Protein AF-A0A2D6KFT3-F1 (afdb_monomer)

Foldseek 3Di:
DQQDWDDQPQWIDRQQEIEHEQLAQCPCVVCVVNDPDPPVSLVVVL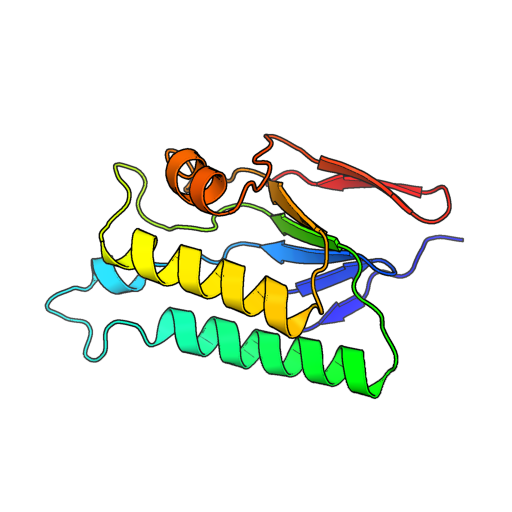VSVLVVLVVCVVVVGQRQEYEYQENLHHAQPDQDPRNLVSSLVVVVSCCVSNVRHQYEYAYYNSVNPVVVSCVVVVYYYHQKDWDADPNDIDIGHD

Nearest PDB structures (foldseek):
  7kc0-assembly1_B  TM=5.300E-01  e=1.183E-02  Saccharomyces cerevisiae
  1szr-assembly1_C  TM=5.591E-01  e=6.109E-01  Trypanosoma brucei brucei
  1szr-assembly2_B  TM=5.582E-01  e=6.953E-01  Trypanosoma brucei brucei
  1njj-assembly1_A  TM=5.538E-01  e=9.005E-01  Trypanosoma brucei gambiense
  7xlf-assembly1_A  TM=4.189E-01  e=3.501E+00  Sphingobium sp. SYK-6

Solvent-accessible surface area (backbone atoms only — not comparable to full-atom values): 8013 Å² total; per-residue (Å²): 126,85,81,66,74,42,80,52,87,84,28,40,36,47,87,37,34,39,34,40,50,69,61,33,38,54,51,67,60,80,36,72,93,75,56,93,62,84,66,53,66,61,52,53,53,49,53,55,48,47,53,48,50,51,53,33,54,77,67,73,53,65,51,55,29,37,36,38,42,12,20,58,36,39,59,57,91,55,73,49,78,60,34,56,51,49,54,51,51,47,53,52,48,52,32,60,75,40,74,61,29,49,62,38,34,25,48,22,85,31,32,72,65,41,64,76,63,32,58,79,72,74,44,57,77,32,74,54,49,76,50,72,56,91,88,43,81,47,76,47,66,92

Sequence (142 aa):
MKTPIKFLHDCLLIKDTLVIGDLHIGYDEQFHGKAMFPGMMIDNIKEKLDGVFDYLDSNNYKVKRIVLLGDVKHVFSQITDIEWREVLSFFDFLKVRSRGAKLMIVKGNHDTILEPICRKRYIDLKEYYKIVIDGVKYCFLH

Mean predicted aligned error: 4.14 Å

Structure (mmCIF, N/CA/C/O backbone):
data_AF-A0A2D6KFT3-F1
#
_entry.id   AF-A0A2D6KFT3-F1
#
loop_
_atom_site.group_PDB
_atom_site.id
_atom_site.type_symbol
_atom_site.label_atom_id
_atom_site.label_alt_id
_atom_site.label_comp_id
_atom_site.label_asym_id
_atom_site.label_entity_id
_atom_site.label_seq_id
_atom_site.pdbx_PDB_ins_code
_atom_site.Cartn_x
_atom_site.Cartn_y
_atom_site.Cartn_z
_atom_site.occupancy
_atom_site.B_iso_or_equiv
_atom_site.auth_seq_id
_atom_site.auth_comp_id
_atom_site.auth_asym_id
_atom_site.auth_atom_id
_atom_site.pdbx_PDB_model_num
ATOM 1 N N . MET A 1 1 ? -18.299 11.140 17.921 1.00 57.78 1 MET A N 1
ATOM 2 C CA . MET A 1 1 ? -16.926 11.683 18.050 1.00 57.78 1 MET A CA 1
ATOM 3 C C . MET A 1 1 ? -16.179 11.365 16.762 1.00 57.78 1 MET A C 1
ATOM 5 O O . MET A 1 1 ? -16.392 10.279 16.243 1.00 57.78 1 MET A O 1
ATOM 9 N N . LYS A 1 2 ? -15.391 12.292 16.199 1.00 62.62 2 LYS A N 1
ATOM 10 C CA . LYS A 1 2 ? -14.588 11.999 14.995 1.00 62.62 2 LYS A CA 1
ATOM 11 C C . LYS A 1 2 ? -13.494 10.992 15.371 1.00 62.62 2 LYS A C 1
ATOM 13 O O . LYS A 1 2 ? -12.812 11.209 16.368 1.00 62.62 2 LYS A O 1
ATOM 18 N N . THR A 1 3 ? -13.336 9.911 14.608 1.00 75.44 3 THR A N 1
ATOM 19 C CA . THR A 1 3 ? -12.208 8.983 14.780 1.00 75.44 3 THR A CA 1
ATOM 20 C C . THR A 1 3 ? -10.901 9.761 14.596 1.00 75.44 3 THR A C 1
ATOM 22 O O . THR A 1 3 ? -10.767 10.452 13.581 1.00 75.44 3 THR A O 1
ATOM 25 N N . PRO A 1 4 ? -9.956 9.707 15.553 1.00 85.62 4 PRO A N 1
ATOM 26 C CA . PRO A 1 4 ? -8.712 10.454 15.439 1.00 85.62 4 PRO A CA 1
ATOM 27 C C . PRO A 1 4 ? -7.887 9.926 14.262 1.00 85.62 4 PRO A C 1
ATOM 29 O O . PRO A 1 4 ? -7.699 8.717 14.119 1.00 85.62 4 PRO A O 1
ATOM 32 N N . ILE A 1 5 ? -7.400 10.848 13.432 1.00 93.31 5 ILE A N 1
ATOM 33 C CA . ILE A 1 5 ? -6.424 10.576 12.373 1.00 93.31 5 ILE A CA 1
ATOM 34 C C . ILE A 1 5 ? -5.047 10.883 12.955 1.00 93.31 5 ILE A C 1
ATOM 36 O O . ILE A 1 5 ? -4.844 11.969 13.500 1.00 93.31 5 ILE A O 1
ATOM 40 N N . LYS A 1 6 ? -4.116 9.934 12.859 1.00 94.81 6 LYS A N 1
ATOM 41 C CA . LYS A 1 6 ? -2.718 10.138 13.255 1.00 94.81 6 LYS A CA 1
ATOM 42 C C . LYS A 1 6 ? -1.834 10.220 12.021 1.00 94.81 6 LYS A C 1
ATOM 44 O O . LYS A 1 6 ? -1.995 9.414 11.113 1.00 94.81 6 LYS A O 1
ATOM 49 N N . PHE A 1 7 ? -0.891 11.150 12.031 1.00 94.94 7 PHE A N 1
ATOM 50 C CA . PHE A 1 7 ? 0.155 11.260 11.020 1.00 94.94 7 PHE A CA 1
ATOM 51 C C . PHE A 1 7 ? 1.396 10.539 11.546 1.00 94.94 7 PHE A C 1
ATOM 53 O O . PHE A 1 7 ? 1.843 10.828 12.656 1.00 94.94 7 PHE A O 1
ATOM 60 N N . LEU A 1 8 ? 1.899 9.566 10.789 1.00 93.75 8 LEU A N 1
ATOM 61 C CA . LEU A 1 8 ? 3.051 8.735 11.137 1.00 93.75 8 LEU A CA 1
ATOM 62 C C . LEU A 1 8 ? 4.029 8.780 9.964 1.00 93.75 8 LEU A C 1
ATOM 64 O O . LEU A 1 8 ? 3.858 8.038 9.001 1.00 93.75 8 LEU A O 1
ATOM 68 N N . HIS A 1 9 ? 5.021 9.670 10.029 1.00 88.50 9 HIS A N 1
ATOM 69 C CA . HIS A 1 9 ? 5.867 10.001 8.876 1.00 88.50 9 HIS A CA 1
ATOM 70 C C . HIS A 1 9 ? 5.005 10.347 7.648 1.00 88.50 9 HIS A C 1
ATOM 72 O O . HIS A 1 9 ? 4.119 11.196 7.740 1.00 88.50 9 HIS A 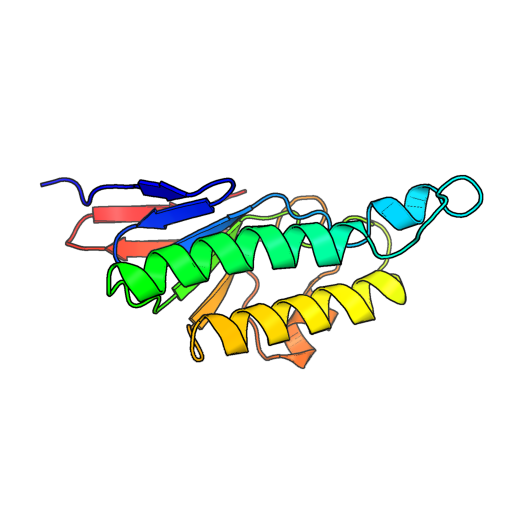O 1
ATOM 78 N N . ASP A 1 10 ? 5.222 9.638 6.542 1.00 86.25 10 ASP A N 1
ATOM 79 C CA . ASP A 1 10 ? 4.540 9.813 5.262 1.00 86.25 10 ASP A CA 1
ATOM 80 C C . ASP A 1 10 ? 3.215 9.005 5.198 1.00 86.25 10 ASP A C 1
ATOM 82 O O . ASP A 1 10 ? 2.682 8.737 4.126 1.00 86.25 10 ASP A O 1
ATOM 86 N N . CYS A 1 11 ? 2.677 8.572 6.351 1.00 96.44 11 CYS A N 1
ATOM 87 C CA . CYS A 1 11 ? 1.465 7.750 6.454 1.00 96.44 11 CYS A CA 1
ATOM 88 C C . CYS A 1 11 ? 0.362 8.399 7.301 1.00 96.44 11 CYS A C 1
ATOM 90 O O . CYS A 1 11 ? 0.620 9.140 8.254 1.00 96.44 11 CYS A O 1
ATOM 92 N N . LEU A 1 12 ? -0.888 8.005 7.037 1.00 96.62 12 LEU A N 1
ATOM 93 C CA . LEU A 1 12 ? -2.038 8.290 7.901 1.00 96.62 12 LEU A CA 1
ATOM 94 C C . LEU A 1 12 ? -2.545 7.009 8.558 1.00 96.62 12 LEU A C 1
ATOM 96 O O . LEU A 1 12 ? -2.801 6.017 7.882 1.00 96.62 12 LEU A O 1
ATOM 100 N N . LEU A 1 13 ? -2.786 7.040 9.865 1.00 97.12 13 LEU A N 1
ATOM 101 C CA . LEU A 1 13 ? -3.493 5.982 10.578 1.00 97.12 13 LEU A CA 1
ATOM 102 C C . LEU A 1 13 ? -4.893 6.459 10.971 1.00 97.12 13 LEU A C 1
ATOM 104 O O . LEU A 1 13 ? -5.049 7.402 11.750 1.00 97.12 13 LEU A O 1
ATOM 108 N N . ILE A 1 14 ? -5.913 5.756 10.479 1.00 96.50 14 ILE A N 1
ATOM 109 C CA . ILE A 1 14 ? -7.319 5.948 10.843 1.00 96.50 14 ILE A CA 1
ATOM 110 C C . ILE A 1 14 ? -7.815 4.653 11.485 1.00 96.50 14 ILE A C 1
ATOM 112 O O . ILE A 1 14 ? -8.128 3.681 10.793 1.00 96.50 14 ILE A O 1
ATOM 116 N N . LYS A 1 15 ? -7.871 4.626 12.821 1.00 94.81 15 LYS A N 1
ATOM 117 C CA . LYS A 1 15 ? -8.162 3.423 13.622 1.00 94.81 15 LYS A CA 1
ATOM 118 C C . LYS A 1 15 ? -7.238 2.244 13.269 1.00 94.81 15 LYS A C 1
ATOM 120 O O . LYS A 1 15 ? -6.123 2.186 13.766 1.00 94.81 15 LYS A O 1
ATOM 125 N N . ASP A 1 16 ? -7.703 1.313 12.437 1.00 95.75 16 ASP A N 1
ATOM 126 C CA . ASP A 1 16 ? -6.997 0.100 12.001 1.00 95.75 16 ASP A CA 1
ATOM 127 C C . ASP A 1 16 ? -6.634 0.119 10.504 1.00 95.75 16 ASP A C 1
ATOM 129 O O . ASP A 1 16 ? -6.263 -0.912 9.933 1.00 95.75 16 ASP A O 1
ATOM 133 N N . THR A 1 17 ? -6.756 1.286 9.864 1.00 97.56 17 THR A N 1
ATOM 134 C CA . THR A 1 17 ? -6.429 1.517 8.454 1.00 97.56 17 THR A CA 1
ATOM 135 C C . THR A 1 17 ? -5.199 2.404 8.343 1.00 97.56 17 THR A C 1
ATOM 137 O O . THR A 1 17 ? -5.246 3.560 8.757 1.00 97.56 17 THR A O 1
ATOM 140 N N . LEU A 1 18 ? -4.123 1.861 7.777 1.00 98.12 18 LEU A N 1
ATOM 141 C CA . LEU A 1 18 ? -2.926 2.612 7.409 1.00 98.12 18 LEU A CA 1
ATOM 142 C C . LEU A 1 18 ? -3.061 3.069 5.951 1.00 98.12 18 LEU A C 1
ATOM 144 O O . LEU A 1 18 ? -3.406 2.269 5.085 1.00 98.12 18 LEU A O 1
ATOM 148 N N . VAL A 1 19 ? -2.822 4.343 5.681 1.00 98.31 19 VAL A N 1
ATOM 149 C CA . VAL A 1 19 ? -2.874 4.942 4.344 1.00 98.31 19 VAL A CA 1
ATOM 150 C C . VAL A 1 19 ? -1.476 5.428 3.998 1.00 98.31 19 VAL A C 1
ATOM 152 O O . VAL A 1 19 ? -0.848 6.089 4.825 1.00 98.31 19 VAL A O 1
ATOM 155 N N . ILE A 1 20 ? -1.008 5.079 2.807 1.00 98.12 20 ILE A N 1
ATOM 156 C CA . ILE A 1 20 ? 0.334 5.368 2.295 1.00 98.12 20 ILE A CA 1
ATOM 157 C C . ILE A 1 20 ? 0.142 5.875 0.865 1.00 98.12 20 ILE A C 1
ATOM 159 O O . ILE A 1 20 ? -0.551 5.204 0.110 1.00 98.12 20 ILE A O 1
ATOM 163 N N . GLY A 1 21 ? 0.688 7.026 0.490 1.00 95.56 21 GLY A N 1
ATOM 164 C CA . GLY A 1 21 ? 0.537 7.588 -0.862 1.00 95.56 21 GLY A CA 1
ATOM 165 C C . GLY A 1 21 ? 1.879 7.881 -1.52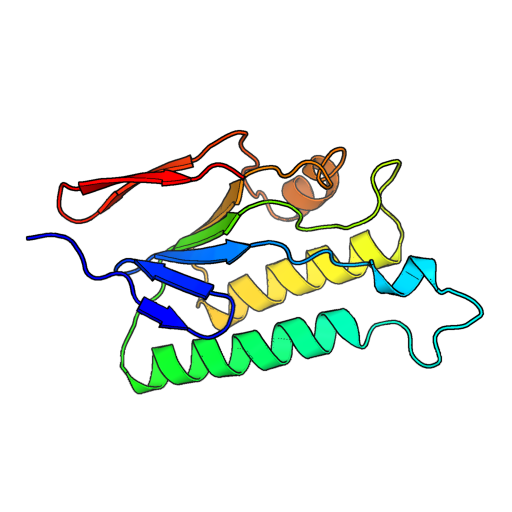3 1.00 95.56 21 GLY A C 1
ATOM 166 O O . GLY A 1 21 ? 2.913 7.781 -0.861 1.00 95.56 21 GLY A O 1
ATOM 167 N N . ASP A 1 22 ? 1.831 8.227 -2.811 1.00 94.81 22 ASP A N 1
ATOM 168 C CA . ASP A 1 22 ? 2.925 8.856 -3.573 1.00 94.81 22 ASP A CA 1
ATOM 169 C C . ASP A 1 22 ? 4.287 8.151 -3.444 1.00 94.81 22 ASP A C 1
ATOM 171 O O . ASP A 1 22 ? 5.317 8.758 -3.141 1.00 94.81 22 ASP A O 1
ATOM 175 N N . LEU A 1 23 ? 4.302 6.833 -3.655 1.00 95.38 23 LEU A N 1
ATOM 176 C CA . LEU A 1 23 ? 5.512 6.026 -3.483 1.00 95.38 23 LEU A CA 1
ATOM 177 C C . LEU A 1 23 ? 6.507 6.202 -4.633 1.00 95.38 23 LEU A C 1
ATOM 179 O O . LEU A 1 23 ? 7.714 6.185 -4.397 1.00 95.38 23 LEU A O 1
ATOM 183 N N . HIS A 1 24 ? 6.005 6.315 -5.866 1.00 95.00 24 HIS A N 1
ATOM 184 C CA . HIS A 1 24 ? 6.786 6.392 -7.101 1.00 95.00 24 HIS A CA 1
ATOM 185 C C . HIS A 1 24 ? 7.932 5.365 -7.173 1.00 95.00 24 HIS A C 1
ATOM 187 O O . HIS A 1 24 ? 9.083 5.701 -7.462 1.00 95.00 24 HIS A O 1
ATOM 193 N N . ILE A 1 25 ? 7.621 4.091 -6.924 1.00 94.69 25 ILE A N 1
ATOM 194 C CA . ILE A 1 25 ? 8.600 3.002 -7.032 1.00 94.69 25 ILE A CA 1
ATOM 195 C C . ILE A 1 25 ? 9.119 2.933 -8.476 1.00 94.69 25 ILE A C 1
ATOM 197 O O . ILE A 1 25 ? 8.328 2.986 -9.418 1.00 94.69 25 ILE A O 1
ATOM 201 N N . GLY A 1 26 ? 10.442 2.828 -8.637 1.00 89.31 26 GLY A N 1
ATOM 202 C CA . GLY A 1 26 ? 11.125 2.873 -9.934 1.00 89.31 26 GLY A CA 1
ATOM 203 C C . GLY A 1 26 ? 11.491 4.281 -10.428 1.00 89.31 26 GLY A C 1
ATOM 204 O O . GLY A 1 26 ? 11.959 4.427 -11.554 1.00 89.31 26 GLY A O 1
ATOM 205 N N . TYR A 1 27 ? 11.299 5.339 -9.630 1.00 87.81 27 TYR A N 1
ATOM 206 C CA . TYR A 1 27 ? 11.683 6.705 -10.024 1.00 87.81 27 TYR A CA 1
ATOM 207 C C . TYR A 1 27 ? 13.188 6.867 -10.281 1.00 87.81 27 TYR A C 1
ATOM 209 O O . TYR A 1 27 ? 13.600 7.562 -11.212 1.00 87.81 27 TYR A O 1
ATOM 217 N N . ASP A 1 28 ? 14.022 6.209 -9.481 1.00 83.50 28 ASP A N 1
ATOM 218 C CA . ASP A 1 28 ? 15.478 6.273 -9.583 1.00 83.50 28 ASP A CA 1
ATOM 219 C C . ASP A 1 28 ? 16.026 5.666 -10.889 1.00 83.50 28 ASP A C 1
ATOM 221 O O . ASP A 1 28 ? 17.103 6.064 -11.345 1.00 83.50 28 ASP A O 1
ATOM 225 N N . GLU A 1 29 ? 15.257 4.805 -11.564 1.00 75.94 29 GLU A N 1
ATOM 226 C CA . GLU A 1 29 ? 15.598 4.287 -12.894 1.00 75.94 29 GLU A CA 1
ATOM 227 C C . GLU A 1 29 ? 15.729 5.374 -13.960 1.00 75.94 29 GLU A C 1
ATOM 229 O O . GLU A 1 29 ? 16.492 5.231 -14.918 1.00 75.94 29 GLU A O 1
ATOM 234 N N . GLN A 1 30 ? 15.002 6.484 -13.819 1.00 71.44 30 GLN A N 1
ATOM 235 C CA . GLN A 1 30 ? 15.068 7.580 -14.788 1.00 71.44 30 GLN A CA 1
ATOM 236 C C . GLN A 1 30 ? 16.455 8.224 -14.853 1.00 71.44 30 GLN A C 1
ATOM 238 O O . GLN A 1 30 ? 16.792 8.903 -15.824 1.00 71.44 30 GLN A O 1
ATOM 243 N N . PHE A 1 31 ? 17.278 7.982 -13.834 1.00 70.75 31 PHE A N 1
ATOM 244 C CA . PHE A 1 31 ? 18.640 8.473 -13.733 1.00 70.75 31 PHE A CA 1
ATOM 245 C C . PHE A 1 31 ? 19.681 7.409 -14.111 1.00 70.75 31 PHE A C 1
ATOM 247 O O . PHE A 1 31 ? 20.869 7.625 -13.857 1.00 70.75 31 PHE A O 1
ATOM 254 N N . HIS A 1 32 ? 19.293 6.277 -14.715 1.00 58.75 32 HIS A N 1
ATOM 255 C CA . HIS A 1 32 ? 20.239 5.256 -15.176 1.00 58.75 32 HIS A CA 1
ATOM 256 C C . HIS A 1 32 ? 21.349 5.874 -16.054 1.00 58.75 32 HIS A C 1
ATOM 258 O O . HIS A 1 32 ? 21.089 6.511 -17.074 1.00 58.75 32 HIS A O 1
ATOM 264 N N . GLY A 1 33 ? 22.605 5.721 -15.608 1.00 54.09 33 GLY A N 1
ATOM 265 C CA . GLY A 1 33 ? 23.805 6.359 -16.178 1.00 54.09 33 GLY A CA 1
ATOM 266 C C . GLY A 1 33 ? 24.342 7.574 -15.398 1.00 54.09 33 GLY A C 1
ATOM 267 O O . GLY A 1 33 ? 25.473 7.991 -15.636 1.00 54.09 33 GLY A O 1
ATOM 268 N N . LYS A 1 34 ? 23.572 8.125 -14.448 1.00 53.50 34 LYS A N 1
ATOM 269 C CA . LYS A 1 34 ? 23.968 9.211 -13.523 1.00 53.50 34 LYS A CA 1
ATOM 270 C C . LYS A 1 34 ? 23.674 8.911 -12.046 1.00 53.50 34 LYS A C 1
ATOM 272 O O . LYS A 1 34 ? 24.280 9.537 -11.180 1.00 53.50 34 LYS A O 1
ATOM 277 N N . ALA A 1 35 ? 22.767 7.981 -11.745 1.00 55.44 35 ALA A N 1
ATOM 278 C CA . ALA A 1 35 ? 22.530 7.506 -10.387 1.00 55.44 35 ALA A CA 1
ATOM 279 C C . ALA A 1 35 ? 23.639 6.545 -9.950 1.00 55.44 35 ALA A C 1
ATOM 281 O O . ALA A 1 35 ? 23.945 5.570 -10.634 1.00 55.44 35 ALA A O 1
ATOM 282 N N . MET A 1 36 ? 24.232 6.830 -8.794 1.00 56.19 36 MET A N 1
ATOM 283 C CA . MET A 1 36 ? 25.354 6.066 -8.250 1.00 56.19 36 MET A CA 1
ATOM 284 C C . MET A 1 36 ? 24.908 4.727 -7.623 1.00 56.19 36 MET A C 1
ATOM 286 O O . MET A 1 36 ? 25.739 3.835 -7.485 1.00 56.19 36 MET A O 1
ATOM 290 N N . PHE A 1 37 ? 23.613 4.556 -7.294 1.00 62.72 37 PHE A N 1
ATOM 291 C CA . PHE A 1 37 ? 23.085 3.367 -6.601 1.00 62.72 37 PHE A CA 1
ATOM 292 C C . PHE A 1 37 ? 21.593 3.089 -6.928 1.00 62.72 37 PHE A C 1
ATOM 294 O O . PHE A 1 37 ? 20.709 3.610 -6.244 1.00 62.72 37 PHE A O 1
ATOM 301 N N . PRO A 1 38 ? 21.288 2.286 -7.965 1.00 62.66 38 PRO A N 1
ATOM 302 C CA . PRO A 1 38 ? 19.925 1.822 -8.255 1.00 62.66 38 PRO A CA 1
ATOM 303 C C . PRO A 1 38 ? 19.345 1.003 -7.087 1.00 62.66 38 PRO A C 1
ATOM 305 O O . PRO A 1 38 ? 20.059 0.180 -6.514 1.00 62.66 38 PRO A O 1
ATOM 308 N N . GLY A 1 39 ? 18.069 1.203 -6.743 1.00 67.75 39 GLY A N 1
ATOM 309 C CA . GLY A 1 39 ? 17.351 0.437 -5.713 1.00 67.75 39 GLY A CA 1
ATOM 310 C C . GLY A 1 39 ? 17.403 1.027 -4.297 1.00 67.75 39 GLY A C 1
ATOM 311 O O . GLY A 1 39 ? 16.675 0.570 -3.418 1.00 67.75 39 GLY A O 1
ATOM 312 N N . MET A 1 40 ? 18.182 2.090 -4.049 1.00 78.88 40 MET A N 1
ATOM 313 C CA . MET A 1 40 ? 18.198 2.740 -2.725 1.00 78.88 40 MET A CA 1
ATOM 314 C C . MET A 1 40 ? 16.841 3.342 -2.346 1.00 78.88 40 MET A C 1
ATOM 316 O O . MET A 1 40 ? 16.513 3.439 -1.166 1.00 78.88 40 MET A O 1
ATOM 320 N N . MET A 1 41 ? 16.043 3.776 -3.326 1.00 86.12 41 MET A N 1
ATOM 321 C CA . MET A 1 41 ? 14.772 4.438 -3.039 1.00 86.12 41 MET A CA 1
ATOM 322 C C . MET A 1 41 ? 13.757 3.478 -2.417 1.00 86.12 41 MET A C 1
ATOM 324 O O . MET A 1 41 ? 13.130 3.832 -1.417 1.00 86.12 41 MET A O 1
ATOM 328 N N . ILE A 1 42 ? 13.619 2.261 -2.955 1.00 92.12 42 ILE A N 1
ATOM 329 C CA . ILE A 1 42 ? 12.683 1.283 -2.394 1.00 92.12 42 ILE A CA 1
ATOM 330 C C . ILE A 1 42 ? 13.111 0.824 -0.997 1.00 92.12 42 ILE A C 1
ATOM 332 O O . ILE A 1 42 ? 12.259 0.647 -0.124 1.00 92.12 42 ILE A O 1
ATOM 336 N N . ASP A 1 43 ? 14.414 0.681 -0.759 1.00 91.94 43 ASP A N 1
ATOM 337 C CA . ASP A 1 43 ? 14.937 0.302 0.552 1.00 91.94 43 ASP A CA 1
ATOM 338 C C . ASP A 1 43 ? 14.696 1.415 1.582 1.00 91.94 43 ASP A C 1
ATOM 340 O O . ASP A 1 43 ? 14.184 1.132 2.664 1.00 91.94 43 ASP A O 1
ATOM 344 N N . ASN A 1 44 ? 14.897 2.685 1.212 1.00 92.25 44 ASN A N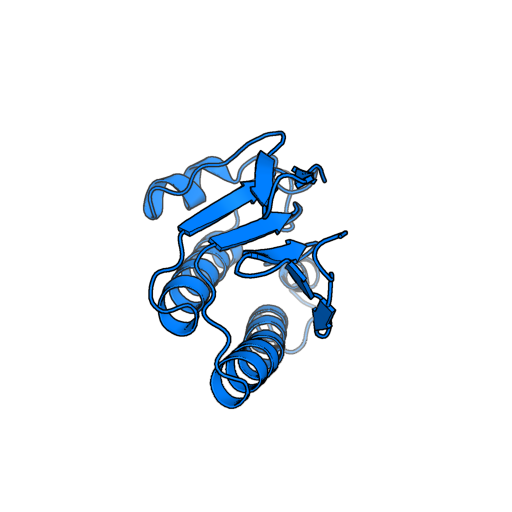 1
ATOM 345 C CA . ASN A 1 44 ? 14.560 3.832 2.065 1.00 92.25 44 ASN A CA 1
ATOM 346 C C . ASN A 1 44 ? 13.057 3.898 2.394 1.00 92.25 44 ASN A C 1
ATOM 348 O O . ASN A 1 44 ? 12.675 4.223 3.520 1.00 92.25 44 ASN A O 1
ATOM 352 N N . ILE A 1 45 ? 12.184 3.601 1.423 1.00 94.69 45 ILE A N 1
ATOM 353 C CA . ILE A 1 45 ? 10.730 3.531 1.648 1.00 94.69 45 ILE A CA 1
ATOM 354 C C . ILE A 1 45 ? 10.408 2.428 2.665 1.00 94.69 45 ILE A C 1
ATOM 356 O O . ILE A 1 45 ? 9.641 2.659 3.602 1.00 94.69 45 ILE A O 1
ATOM 360 N N . LYS A 1 46 ? 10.993 1.236 2.500 1.00 96.56 46 LYS A N 1
ATOM 361 C CA . LYS A 1 46 ? 10.785 0.107 3.418 1.00 96.56 46 LYS A CA 1
ATOM 362 C C . LYS A 1 46 ? 11.310 0.409 4.817 1.00 96.56 46 LYS A C 1
ATOM 364 O O . LYS A 1 46 ? 10.582 0.160 5.768 1.00 96.56 46 LYS A O 1
ATOM 369 N N . GLU A 1 47 ? 12.493 1.005 4.947 1.00 96.06 47 GLU A N 1
ATOM 370 C CA . GLU A 1 47 ? 13.082 1.384 6.238 1.00 96.06 47 GLU A CA 1
ATOM 371 C C . GLU A 1 47 ? 12.195 2.383 6.996 1.00 96.06 47 GLU A C 1
ATOM 373 O O . GLU A 1 47 ? 11.873 2.182 8.169 1.00 96.06 47 GLU A O 1
ATOM 378 N N . LYS A 1 48 ? 11.708 3.429 6.313 1.00 96.06 48 LYS A N 1
ATOM 379 C CA . LYS A 1 48 ? 10.749 4.377 6.904 1.00 96.06 48 LYS A CA 1
ATOM 380 C C . LYS A 1 48 ? 9.481 3.675 7.389 1.00 96.06 48 LYS A C 1
ATOM 382 O O . LYS A 1 48 ? 8.998 3.945 8.490 1.00 96.06 48 LYS A O 1
ATOM 387 N N . LEU A 1 49 ? 8.921 2.790 6.564 1.00 97.50 49 LEU A N 1
ATOM 388 C CA . LEU A 1 49 ? 7.713 2.049 6.916 1.00 97.50 49 LEU A CA 1
ATOM 389 C C . LEU A 1 49 ? 7.959 1.024 8.021 1.00 97.50 49 LEU A C 1
ATOM 391 O O . LEU A 1 49 ? 7.054 0.794 8.817 1.00 97.50 49 LEU A O 1
ATOM 395 N N . ASP A 1 50 ? 9.154 0.449 8.118 1.00 97.56 50 ASP A N 1
ATOM 396 C CA . ASP A 1 50 ? 9.535 -0.401 9.241 1.00 97.56 50 ASP A CA 1
ATOM 397 C C . ASP A 1 50 ? 9.474 0.376 10.552 1.00 97.56 50 ASP A C 1
ATOM 399 O O . ASP A 1 50 ? 8.820 -0.092 11.482 1.00 97.56 50 ASP A O 1
ATOM 403 N N . GLY A 1 51 ? 9.998 1.607 10.589 1.00 97.56 51 GLY A N 1
ATOM 404 C CA . GLY A 1 51 ? 9.839 2.499 11.741 1.00 97.56 51 GLY A CA 1
ATOM 405 C C . GLY A 1 51 ? 8.370 2.792 12.084 1.00 97.56 51 GLY A C 1
ATOM 406 O O . GLY A 1 51 ? 7.988 2.799 13.258 1.00 97.56 51 GLY A O 1
ATOM 407 N N . VAL A 1 52 ? 7.510 2.965 11.071 1.00 97.81 52 VAL A N 1
ATOM 408 C CA . VAL A 1 52 ? 6.054 3.102 11.272 1.00 97.81 52 VAL A CA 1
ATOM 409 C C . VAL A 1 52 ? 5.459 1.826 11.875 1.00 97.81 52 VAL A C 1
ATOM 411 O O . VAL A 1 52 ? 4.715 1.909 12.853 1.00 97.81 52 VAL A O 1
ATOM 414 N N . PHE A 1 53 ? 5.769 0.646 11.334 1.00 98.12 53 PHE A N 1
ATOM 415 C CA . PHE A 1 53 ? 5.257 -0.624 11.852 1.00 98.12 53 PHE A CA 1
ATOM 416 C C . PHE A 1 53 ? 5.764 -0.926 13.266 1.00 98.12 53 PHE A C 1
ATOM 418 O O . PHE A 1 53 ? 4.975 -1.381 14.092 1.00 98.12 53 PHE A O 1
ATOM 425 N N . ASP A 1 54 ? 7.016 -0.603 13.580 1.00 97.88 54 ASP A N 1
ATOM 426 C CA . ASP A 1 54 ? 7.592 -0.777 14.916 1.00 97.88 54 ASP A CA 1
ATOM 427 C C . ASP A 1 54 ? 6.932 0.143 15.945 1.00 97.88 54 ASP A C 1
ATOM 429 O O . ASP A 1 54 ? 6.599 -0.291 17.054 1.00 97.88 54 ASP A O 1
ATOM 433 N N . TYR A 1 55 ? 6.663 1.399 15.572 1.00 96.94 55 TYR A N 1
ATOM 434 C CA . TYR A 1 55 ? 5.857 2.302 16.391 1.00 96.94 55 TYR A CA 1
ATOM 435 C C . TYR A 1 55 ? 4.457 1.725 16.645 1.00 96.94 55 TYR A C 1
ATOM 437 O O . TYR A 1 55 ? 3.974 1.739 17.782 1.00 96.94 55 TYR A O 1
ATOM 445 N N . LEU A 1 56 ? 3.795 1.213 15.602 1.00 96.81 56 LEU A N 1
ATOM 446 C CA . LEU A 1 56 ? 2.456 0.634 15.712 1.00 96.81 56 LEU A CA 1
ATOM 447 C C . LEU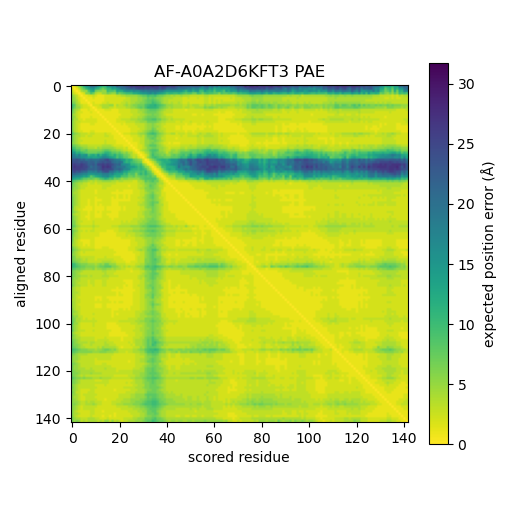 A 1 56 ? 2.447 -0.591 16.635 1.00 96.81 56 LEU A C 1
ATOM 449 O O . LEU A 1 56 ? 1.596 -0.672 17.522 1.00 96.81 56 LEU A O 1
ATOM 453 N N . ASP A 1 57 ? 3.412 -1.493 16.470 1.00 96.75 57 ASP A N 1
ATOM 454 C CA . ASP A 1 57 ? 3.572 -2.698 17.283 1.00 96.75 57 ASP A CA 1
ATOM 455 C C . ASP A 1 57 ? 3.840 -2.357 18.755 1.00 96.75 57 ASP A C 1
ATOM 457 O O . ASP A 1 57 ? 3.162 -2.881 19.641 1.00 96.75 57 ASP A O 1
ATOM 461 N N . SER A 1 58 ? 4.750 -1.413 19.016 1.00 97.56 58 SER A N 1
ATOM 462 C CA . SER A 1 58 ? 5.125 -0.979 20.372 1.00 97.56 58 SER A CA 1
ATOM 463 C C . SER A 1 58 ? 3.987 -0.283 21.127 1.00 97.56 58 SER A C 1
ATOM 465 O O . SER A 1 58 ? 4.014 -0.198 22.351 1.00 97.56 58 SER A O 1
ATOM 467 N N . ASN A 1 59 ? 2.980 0.218 20.406 1.00 96.19 59 ASN A N 1
ATOM 468 C CA . ASN A 1 59 ? 1.791 0.862 20.968 1.00 96.19 59 ASN A CA 1
ATOM 469 C C . ASN A 1 59 ? 0.516 0.009 20.802 1.00 96.19 59 ASN A C 1
ATOM 471 O O . ASN A 1 59 ? -0.598 0.527 20.922 1.00 96.19 59 ASN A O 1
ATOM 475 N N . ASN A 1 60 ? 0.663 -1.288 20.507 1.00 95.31 60 ASN A N 1
ATOM 476 C CA . ASN A 1 60 ? -0.424 -2.262 20.372 1.00 95.31 60 ASN A CA 1
ATOM 477 C C . ASN A 1 60 ? -1.488 -1.900 19.313 1.00 95.31 60 ASN A C 1
ATOM 479 O O . ASN A 1 60 ? -2.647 -2.322 19.411 1.00 95.31 60 ASN A O 1
ATOM 483 N N . TYR A 1 61 ? -1.117 -1.159 18.267 1.00 95.38 61 TYR A N 1
ATOM 484 C CA . TYR A 1 61 ? -1.991 -0.949 17.116 1.00 95.38 61 TYR A CA 1
ATOM 485 C C . TYR A 1 61 ? -2.006 -2.194 16.231 1.00 95.38 61 TYR A C 1
ATOM 487 O O . TYR A 1 61 ? -0.970 -2.737 15.857 1.00 95.38 61 TYR A O 1
ATOM 495 N N . LYS A 1 62 ? -3.205 -2.621 15.827 1.00 95.44 62 LYS A N 1
ATOM 496 C CA . LYS A 1 62 ? -3.380 -3.695 14.846 1.00 95.44 62 LYS A CA 1
ATOM 497 C C . LYS A 1 62 ? -3.883 -3.125 13.528 1.00 95.44 62 LYS A C 1
ATOM 499 O O . LYS A 1 62 ? -5.062 -2.791 13.411 1.00 95.44 62 LYS A O 1
ATOM 504 N N . VAL A 1 63 ? -3.009 -3.078 12.527 1.00 97.38 63 VAL A N 1
ATOM 505 C CA . VAL A 1 63 ? -3.391 -2.748 11.149 1.00 97.38 63 VAL A CA 1
ATOM 506 C C . VAL A 1 63 ? -4.202 -3.907 10.573 1.00 97.38 63 VAL A C 1
ATOM 508 O O . VAL A 1 63 ? -3.747 -5.047 10.548 1.00 97.38 63 VAL A O 1
ATOM 511 N N . LYS A 1 64 ? -5.427 -3.631 10.124 1.00 97.56 64 LYS A N 1
ATOM 512 C CA . LYS A 1 64 ? -6.279 -4.608 9.420 1.00 97.56 64 LYS A CA 1
ATOM 513 C C . LYS A 1 64 ? -6.405 -4.303 7.938 1.00 97.56 64 LYS A C 1
ATOM 515 O O . LYS A 1 64 ? -6.823 -5.167 7.163 1.00 97.56 64 LYS A O 1
ATOM 520 N N . ARG A 1 65 ? -6.067 -3.077 7.547 1.00 97.62 65 ARG A N 1
ATOM 521 C CA . ARG A 1 65 ? -6.177 -2.597 6.180 1.00 97.62 65 ARG A CA 1
ATOM 522 C C . ARG A 1 65 ? -5.047 -1.639 5.852 1.00 97.62 65 ARG A C 1
ATOM 524 O O . ARG A 1 65 ? -4.736 -0.772 6.663 1.00 97.62 65 ARG A O 1
ATOM 531 N N . ILE A 1 66 ? -4.511 -1.775 4.650 1.00 98.31 66 ILE A N 1
ATOM 532 C CA . ILE A 1 66 ? -3.609 -0.803 4.046 1.00 98.31 66 ILE A CA 1
ATOM 533 C C . ILE A 1 66 ? -4.284 -0.253 2.793 1.00 98.31 66 ILE A C 1
ATOM 535 O O . ILE A 1 66 ? -4.821 -1.022 1.992 1.00 98.31 66 ILE A O 1
ATOM 539 N N . VAL A 1 67 ? -4.287 1.067 2.648 1.00 98.38 67 VAL A N 1
ATOM 540 C CA . VAL A 1 67 ? -4.709 1.764 1.432 1.00 98.38 67 VAL A CA 1
ATOM 541 C C . VAL A 1 67 ? -3.469 2.402 0.821 1.00 98.38 67 VAL A C 1
ATOM 543 O O . VAL A 1 67 ? -2.898 3.298 1.436 1.00 98.38 67 VAL A O 1
ATOM 546 N N . LEU A 1 68 ? -3.060 1.938 -0.360 1.00 98.44 68 LEU A N 1
ATOM 547 C CA . LEU A 1 68 ? -2.114 2.683 -1.188 1.00 98.44 68 LEU A CA 1
ATOM 548 C C . LEU A 1 68 ? -2.904 3.728 -1.968 1.00 98.44 68 LEU A C 1
ATOM 550 O O . LEU A 1 68 ? -3.824 3.373 -2.705 1.00 98.44 68 LEU A O 1
ATOM 554 N N . LEU A 1 69 ? -2.611 4.997 -1.720 1.00 98.00 69 LEU A N 1
ATOM 555 C CA . LEU A 1 69 ? -3.325 6.146 -2.248 1.00 98.00 69 LEU A CA 1
ATOM 556 C C . LEU A 1 69 ? -2.541 6.729 -3.421 1.00 98.00 69 LEU A C 1
ATO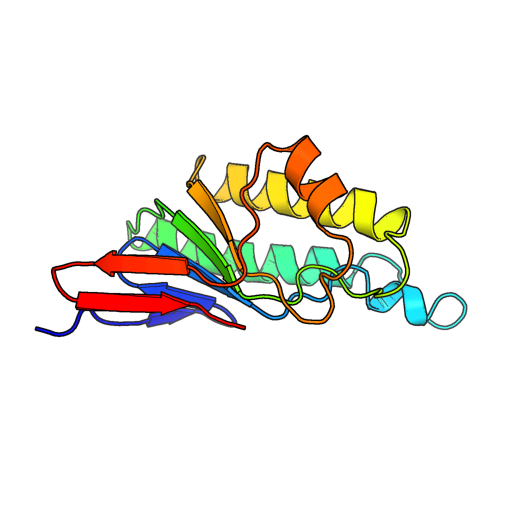M 558 O O . LEU A 1 69 ? -1.823 7.702 -3.249 1.00 98.00 69 LEU A O 1
ATOM 562 N N . GLY A 1 70 ? -2.666 6.071 -4.572 1.00 96.62 70 GLY A N 1
ATOM 563 C CA . GLY A 1 70 ? -2.081 6.498 -5.835 1.00 96.62 70 GLY A CA 1
ATOM 564 C C . GLY A 1 70 ? -0.564 6.413 -5.941 1.00 96.62 70 GLY A C 1
ATOM 565 O O . GLY A 1 70 ? 0.147 6.093 -4.987 1.00 96.62 70 GLY A O 1
ATOM 566 N N . ASP A 1 71 ? -0.120 6.645 -7.174 1.00 96.94 71 ASP A N 1
ATOM 567 C CA . ASP A 1 71 ? 1.256 6.718 -7.650 1.00 96.94 71 ASP A CA 1
ATOM 568 C C . ASP A 1 71 ? 2.188 5.693 -6.995 1.00 96.94 71 ASP A C 1
ATOM 570 O O . ASP A 1 71 ? 3.239 6.010 -6.436 1.00 96.94 71 ASP A O 1
ATOM 574 N N . VAL A 1 72 ? 1.784 4.420 -7.068 1.00 97.25 72 VAL A N 1
ATOM 575 C CA . VAL A 1 72 ? 2.554 3.290 -6.533 1.00 97.25 72 VAL A CA 1
ATOM 576 C C . VAL A 1 72 ? 3.838 3.097 -7.330 1.00 97.25 72 VAL A C 1
ATOM 578 O O . VAL A 1 72 ? 4.908 2.937 -6.741 1.00 97.25 72 VAL A O 1
ATOM 581 N N . LYS A 1 73 ? 3.736 3.098 -8.661 1.00 95.44 73 LYS A N 1
ATOM 582 C CA . LYS A 1 73 ? 4.887 3.023 -9.572 1.00 95.44 73 LYS A CA 1
ATOM 583 C C . LYS A 1 73 ? 5.103 4.356 -10.285 1.00 95.44 73 LYS A C 1
ATOM 585 O O . LYS A 1 73 ? 4.232 5.221 -10.249 1.00 95.44 73 LYS A O 1
ATOM 590 N N . HIS A 1 74 ? 6.236 4.528 -10.956 1.00 93.69 74 HIS A N 1
ATOM 591 C CA . HIS A 1 74 ? 6.605 5.822 -11.520 1.00 93.69 74 HIS A CA 1
ATOM 592 C C . HIS A 1 74 ? 6.425 5.937 -13.047 1.00 93.69 74 HIS A C 1
ATOM 594 O O . HIS A 1 74 ? 5.960 6.966 -13.537 1.00 93.69 74 HIS A O 1
ATOM 600 N N . VAL A 1 75 ? 6.778 4.926 -13.838 1.00 91.06 75 VAL A N 1
ATOM 601 C CA . VAL A 1 75 ? 6.847 5.025 -15.307 1.00 91.06 75 VAL A CA 1
ATOM 602 C C . VAL A 1 75 ? 5.469 4.870 -15.944 1.00 91.06 75 VAL A C 1
ATOM 604 O O . VAL A 1 75 ? 4.834 3.835 -15.822 1.00 91.06 75 VAL A O 1
ATOM 607 N N . PHE A 1 76 ? 4.988 5.860 -16.699 1.00 90.94 76 PHE A N 1
ATOM 608 C CA . PHE A 1 76 ? 3.632 5.818 -17.275 1.00 90.94 76 PHE A CA 1
ATOM 609 C C . PHE A 1 76 ? 3.437 4.823 -18.430 1.00 90.94 76 PHE A C 1
ATOM 611 O O . PHE A 1 76 ? 2.344 4.287 -18.608 1.00 90.94 76 PHE A O 1
ATOM 618 N N . SER A 1 77 ? 4.439 4.645 -19.289 1.00 90.19 77 SER A N 1
ATOM 619 C CA . SER A 1 77 ? 4.257 4.009 -20.605 1.00 90.19 77 SER A CA 1
ATOM 620 C C . SER A 1 77 ? 4.295 2.482 -20.577 1.00 90.19 77 SER A C 1
ATOM 622 O O . SER A 1 77 ? 3.758 1.838 -21.474 1.00 90.19 77 SER A O 1
ATOM 624 N N . GLN A 1 78 ? 4.940 1.905 -19.569 1.00 92.88 78 GLN A N 1
ATOM 625 C CA . GLN A 1 78 ? 5.144 0.471 -19.402 1.00 92.88 78 GLN A CA 1
ATOM 626 C C . GLN A 1 78 ? 5.442 0.171 -17.933 1.00 92.88 78 GLN A C 1
ATOM 628 O O . GLN A 1 78 ? 5.606 1.093 -17.142 1.00 92.88 78 GLN A O 1
ATOM 633 N N . ILE A 1 79 ? 5.527 -1.112 -17.591 1.00 94.81 79 ILE A N 1
ATOM 634 C CA . ILE A 1 79 ? 6.105 -1.548 -16.320 1.00 94.81 79 ILE A CA 1
ATOM 635 C C . ILE A 1 79 ? 7.526 -2.012 -16.620 1.00 94.81 79 ILE A C 1
ATOM 637 O O . ILE A 1 79 ? 7.701 -2.930 -17.427 1.00 94.81 79 ILE A O 1
ATOM 641 N N . THR A 1 80 ? 8.525 -1.393 -16.003 1.00 93.06 80 THR A N 1
ATOM 642 C CA . THR A 1 80 ? 9.928 -1.800 -16.171 1.00 93.06 80 THR A CA 1
ATOM 643 C C . THR A 1 80 ? 10.244 -3.081 -15.394 1.00 93.06 80 THR A C 1
ATOM 645 O O . THR A 1 80 ? 9.512 -3.473 -14.483 1.00 93.06 80 THR A O 1
ATOM 648 N N . ASP A 1 81 ? 11.353 -3.752 -15.714 1.00 91.50 81 ASP A N 1
ATOM 649 C CA . ASP A 1 81 ? 11.787 -4.948 -14.973 1.00 91.50 81 ASP A CA 1
ATOM 650 C C . ASP A 1 81 ? 12.070 -4.653 -13.489 1.00 91.50 81 ASP A C 1
ATOM 652 O O . ASP A 1 81 ? 11.878 -5.515 -12.624 1.00 91.50 81 ASP A O 1
ATOM 656 N N . ILE A 1 82 ? 12.508 -3.431 -13.177 1.00 90.56 82 ILE A N 1
ATOM 657 C CA . ILE A 1 82 ? 12.713 -2.977 -11.801 1.00 90.56 82 ILE A CA 1
ATOM 658 C C . ILE A 1 82 ? 11.373 -2.714 -11.128 1.00 90.56 82 ILE A C 1
ATOM 660 O O . ILE A 1 82 ? 11.157 -3.269 -10.056 1.00 90.56 82 ILE A O 1
ATOM 664 N N . GLU A 1 83 ? 10.441 -1.987 -11.751 1.00 94.50 83 GLU A N 1
ATOM 665 C CA . GLU A 1 83 ? 9.098 -1.785 -11.190 1.00 94.50 83 GLU A CA 1
ATOM 666 C C . GLU A 1 83 ? 8.389 -3.121 -10.940 1.00 94.50 83 GLU A C 1
ATOM 668 O O . GLU A 1 83 ? 7.798 -3.326 -9.879 1.00 94.50 83 GLU A O 1
ATOM 673 N N . TRP A 1 84 ? 8.511 -4.080 -11.864 1.00 96.12 84 TRP A N 1
ATOM 674 C CA . TRP A 1 84 ? 8.018 -5.442 -11.662 1.00 96.12 84 TRP A CA 1
ATOM 675 C C . TRP A 1 84 ? 8.574 -6.066 -10.385 1.00 96.12 84 TRP A C 1
ATOM 677 O O . TRP A 1 84 ? 7.818 -6.605 -9.575 1.00 96.12 84 TRP A O 1
ATOM 687 N N . ARG A 1 85 ? 9.893 -6.019 -10.200 1.00 95.12 85 ARG A N 1
ATOM 688 C CA . ARG A 1 85 ? 10.564 -6.628 -9.050 1.00 95.12 85 ARG A CA 1
ATOM 689 C C . ARG A 1 85 ? 10.244 -5.890 -7.750 1.00 95.12 85 ARG A C 1
ATOM 691 O O . ARG A 1 85 ? 9.922 -6.524 -6.745 1.00 95.12 85 ARG A O 1
ATOM 698 N N . GLU A 1 86 ? 10.338 -4.569 -7.759 1.00 96.00 86 GLU A N 1
ATOM 699 C CA . GLU A 1 86 ? 10.292 -3.729 -6.566 1.00 96.00 86 GLU A CA 1
ATOM 700 C C . GLU A 1 86 ? 8.875 -3.521 -6.056 1.00 96.00 86 GLU A C 1
ATOM 702 O O . GLU A 1 86 ? 8.656 -3.673 -4.856 1.00 96.00 86 GLU A O 1
ATOM 707 N N . VAL A 1 87 ? 7.891 -3.297 -6.932 1.00 97.19 87 VAL A N 1
ATOM 708 C CA . VAL A 1 87 ? 6.488 -3.187 -6.507 1.00 97.19 87 VAL A CA 1
ATOM 709 C C . VAL A 1 87 ? 5.996 -4.524 -5.940 1.00 97.19 87 VAL A C 1
ATOM 711 O O . VAL A 1 87 ? 5.327 -4.552 -4.907 1.00 97.19 87 VAL A O 1
ATOM 714 N N . LEU A 1 88 ? 6.375 -5.661 -6.543 1.00 98.06 88 LEU A N 1
ATOM 715 C CA . LEU A 1 88 ? 6.052 -6.978 -5.977 1.00 98.06 88 LEU A CA 1
ATOM 716 C C . LEU A 1 88 ? 6.734 -7.202 -4.624 1.00 98.06 88 LEU A C 1
ATOM 718 O O . LEU A 1 88 ? 6.079 -7.643 -3.680 1.00 98.06 88 LEU A O 1
ATOM 722 N N . SER A 1 89 ? 8.022 -6.864 -4.517 1.00 97.44 89 SER A N 1
ATOM 723 C CA . SER A 1 89 ? 8.766 -6.932 -3.255 1.00 97.44 89 SER A CA 1
ATOM 724 C C . SER A 1 89 ? 8.130 -6.051 -2.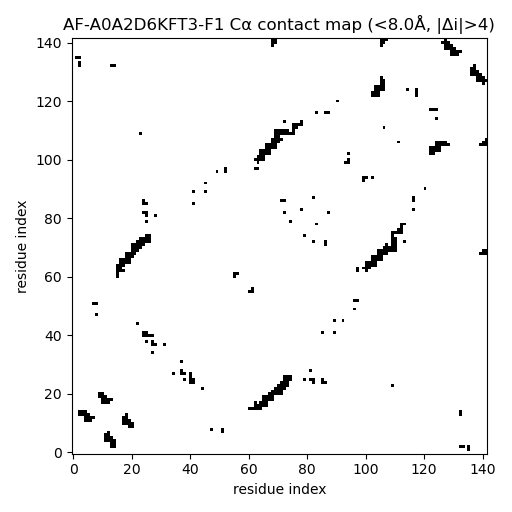176 1.00 97.44 89 SER A C 1
ATOM 726 O O . SER A 1 89 ? 8.040 -6.453 -1.017 1.00 97.44 89 SER A O 1
ATOM 728 N N . PHE A 1 90 ? 7.643 -4.872 -2.555 1.00 98.06 90 PHE A N 1
ATOM 729 C CA . PHE A 1 90 ? 6.951 -3.947 -1.672 1.00 98.06 90 PHE A CA 1
ATOM 730 C C . PHE A 1 90 ? 5.614 -4.505 -1.173 1.00 98.06 90 PHE A C 1
ATOM 732 O O . PHE A 1 90 ? 5.330 -4.460 0.023 1.00 98.06 90 PHE A O 1
ATOM 739 N N . PHE A 1 91 ? 4.807 -5.099 -2.055 1.00 98.25 91 PHE A N 1
ATOM 740 C CA . PHE A 1 91 ? 3.557 -5.751 -1.653 1.00 98.25 91 PHE A CA 1
ATOM 741 C C . PHE A 1 91 ? 3.801 -6.908 -0.681 1.00 98.25 91 PHE A C 1
ATOM 743 O O . PHE A 1 91 ? 3.068 -7.055 0.302 1.00 98.25 91 PHE A O 1
ATOM 750 N N . ASP A 1 92 ? 4.843 -7.705 -0.921 1.00 98.19 92 ASP A N 1
ATOM 751 C CA . ASP A 1 92 ? 5.222 -8.805 -0.035 1.00 98.19 92 ASP A CA 1
ATOM 752 C C . ASP A 1 92 ? 5.727 -8.281 1.324 1.00 98.19 92 ASP A C 1
ATOM 754 O O . ASP A 1 92 ? 5.307 -8.789 2.368 1.00 98.19 92 ASP A O 1
ATOM 758 N N . PHE A 1 93 ? 6.525 -7.208 1.331 1.00 98.50 93 PHE A N 1
ATOM 759 C CA . PHE A 1 93 ? 6.939 -6.494 2.543 1.00 98.50 93 PHE A CA 1
ATOM 760 C C . PHE A 1 93 ? 5.733 -6.029 3.374 1.00 98.50 93 PHE A C 1
ATOM 762 O O . PHE A 1 93 ? 5.616 -6.391 4.548 1.00 98.50 93 PHE A O 1
ATOM 769 N N . LEU A 1 94 ? 4.785 -5.307 2.761 1.00 9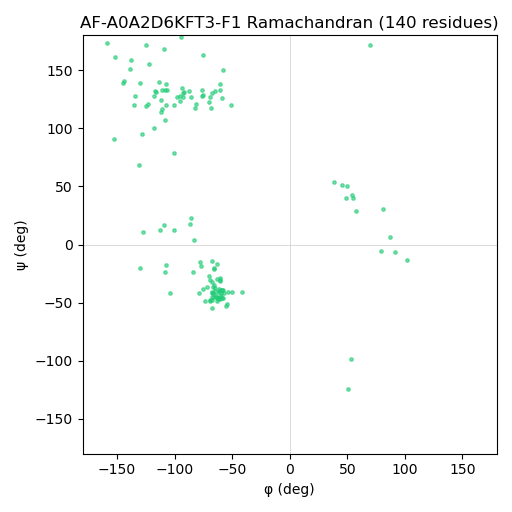8.25 94 LEU A N 1
ATOM 770 C CA . LEU A 1 94 ? 3.583 -4.830 3.450 1.00 98.25 94 LEU A CA 1
ATOM 771 C C . LEU A 1 94 ? 2.765 -5.987 4.019 1.00 98.25 94 LEU A C 1
ATOM 773 O O . LEU A 1 94 ? 2.284 -5.908 5.151 1.00 98.25 94 LEU A O 1
ATOM 777 N N . LYS A 1 95 ? 2.610 -7.076 3.260 1.00 98.00 95 LYS A N 1
ATOM 778 C CA . LYS A 1 95 ? 1.886 -8.269 3.710 1.00 98.00 95 LYS A CA 1
ATOM 779 C C . LYS A 1 95 ? 2.528 -8.876 4.957 1.00 98.00 95 LYS A C 1
ATOM 781 O O . LYS A 1 95 ? 1.804 -9.221 5.890 1.00 98.00 95 LYS A O 1
ATOM 786 N N . VAL A 1 96 ? 3.855 -8.996 4.989 1.00 98.25 96 VAL A N 1
ATOM 787 C CA . VAL A 1 96 ? 4.591 -9.547 6.137 1.00 98.25 96 VAL A CA 1
ATOM 788 C C . VAL A 1 96 ? 4.479 -8.620 7.347 1.00 98.25 96 VAL A C 1
ATOM 790 O O . VAL A 1 96 ? 4.010 -9.053 8.401 1.00 98.25 96 VAL A O 1
ATOM 793 N N . ARG A 1 97 ? 4.834 -7.339 7.200 1.00 97.94 97 ARG A N 1
ATOM 794 C CA . ARG A 1 97 ? 4.882 -6.387 8.323 1.00 97.94 97 ARG A CA 1
ATOM 795 C C . ARG A 1 97 ? 3.518 -6.098 8.931 1.00 97.94 97 ARG A C 1
ATOM 797 O O . ARG A 1 97 ? 3.388 -6.008 10.146 1.00 97.94 97 ARG A O 1
ATOM 804 N N . SER A 1 98 ? 2.473 -6.081 8.110 1.00 97.31 98 SER A N 1
ATOM 805 C CA . SER A 1 98 ? 1.096 -5.902 8.579 1.00 97.31 98 SER A CA 1
ATOM 806 C C . SER A 1 98 ? 0.414 -7.182 9.070 1.00 97.31 98 SER A C 1
ATOM 808 O O . SER A 1 98 ? -0.770 -7.149 9.408 1.00 97.31 98 SER A O 1
ATOM 810 N N . ARG A 1 99 ? 1.127 -8.318 9.106 1.00 97.00 99 ARG A N 1
ATOM 811 C CA . ARG A 1 99 ? 0.583 -9.637 9.479 1.00 97.00 99 ARG A CA 1
ATOM 812 C C . ARG A 1 99 ? -0.633 -10.037 8.625 1.00 97.00 99 ARG A C 1
ATOM 814 O O . ARG A 1 99 ? -1.606 -10.595 9.131 1.00 97.00 99 ARG A O 1
ATOM 821 N N . GLY A 1 100 ? -0.575 -9.746 7.324 1.00 97.06 100 GLY A N 1
ATOM 822 C CA . GLY A 1 100 ? -1.606 -10.099 6.348 1.00 97.06 100 GLY A CA 1
ATOM 823 C C . GLY A 1 100 ? -2.806 -9.151 6.309 1.00 97.06 100 GLY A C 1
ATOM 824 O O . GLY A 1 100 ? -3.914 -9.598 6.011 1.00 97.06 100 GLY A O 1
ATOM 825 N N . ALA A 1 101 ? -2.619 -7.862 6.610 1.00 97.81 101 ALA A N 1
ATOM 826 C CA . ALA A 1 101 ? -3.682 -6.871 6.455 1.00 97.81 101 ALA A CA 1
ATOM 827 C C . ALA A 1 101 ? -4.199 -6.819 5.007 1.00 97.81 101 ALA A C 1
ATOM 829 O O . ALA A 1 101 ? -3.461 -7.053 4.047 1.00 97.81 101 ALA A O 1
ATOM 830 N N . LYS A 1 102 ? -5.482 -6.474 4.835 1.00 97.50 102 LYS A N 1
ATOM 831 C CA . LYS A 1 102 ? -6.067 -6.333 3.497 1.00 97.50 102 LYS A CA 1
ATOM 832 C C . LYS A 1 102 ? -5.458 -5.122 2.791 1.00 97.50 102 LYS A C 1
ATOM 834 O O . LYS A 1 102 ? -5.671 -3.995 3.236 1.00 97.50 102 LYS A O 1
ATOM 839 N N . LEU A 1 103 ? -4.775 -5.359 1.677 1.00 98.00 103 LEU A N 1
ATOM 840 C CA . LEU A 1 103 ? -4.242 -4.316 0.808 1.00 98.00 103 LEU A CA 1
ATOM 841 C C . LEU A 1 103 ? -5.296 -3.891 -0.226 1.00 98.00 103 LEU A C 1
ATOM 843 O O . LEU A 1 103 ? -5.935 -4.735 -0.855 1.00 98.00 103 LEU A O 1
ATOM 847 N N . MET A 1 104 ? -5.492 -2.585 -0.369 1.00 97.69 104 MET A N 1
ATOM 848 C CA . MET A 1 104 ? -6.331 -1.945 -1.381 1.00 97.69 104 MET A CA 1
ATOM 849 C C . MET A 1 104 ? -5.511 -0.851 -2.051 1.00 97.69 104 MET A C 1
ATOM 851 O O . MET A 1 104 ? -4.811 -0.122 -1.350 1.00 97.69 104 MET A O 1
ATOM 855 N N . ILE A 1 105 ? -5.625 -0.712 -3.368 1.00 98.25 105 ILE A N 1
ATOM 856 C CA . ILE A 1 105 ? -4.923 0.337 -4.106 1.00 98.25 105 ILE A CA 1
ATOM 857 C C . ILE A 1 105 ? -5.953 1.246 -4.765 1.00 98.25 105 ILE A C 1
ATOM 859 O O . ILE A 1 105 ? -6.873 0.780 -5.442 1.00 98.25 105 ILE A O 1
ATOM 863 N N . VAL A 1 106 ? -5.805 2.543 -4.527 1.00 98.19 106 VAL A N 1
ATOM 864 C CA . VAL A 1 106 ? -6.464 3.598 -5.288 1.00 98.19 106 VAL A CA 1
ATOM 865 C C . VAL A 1 106 ? -5.501 4.011 -6.394 1.00 98.19 106 VAL A C 1
ATOM 867 O O . VAL A 1 106 ? -4.336 4.259 -6.106 1.00 98.19 106 VAL A O 1
ATOM 870 N N . LYS A 1 107 ? -5.960 4.007 -7.644 1.00 96.94 107 LYS A N 1
ATOM 871 C CA . LYS A 1 107 ? -5.141 4.282 -8.826 1.00 96.94 107 LYS A CA 1
ATOM 872 C C . LYS A 1 107 ? -4.740 5.757 -8.854 1.00 96.94 107 LYS A C 1
ATOM 874 O O . LYS A 1 107 ? -5.617 6.614 -8.777 1.00 96.94 107 LYS A O 1
ATOM 879 N N . GLY A 1 108 ? -3.444 6.037 -8.975 1.00 96.69 108 GLY A N 1
ATOM 880 C CA . GLY A 1 108 ? -2.949 7.381 -9.272 1.00 96.69 108 GLY A CA 1
ATOM 881 C C . GLY A 1 108 ? -2.724 7.609 -10.764 1.00 96.69 108 GLY A C 1
ATOM 882 O O . GLY A 1 108 ? -2.909 6.705 -11.587 1.00 96.69 108 GLY A O 1
ATOM 883 N N . ASN A 1 109 ? -2.308 8.817 -11.144 1.00 94.31 109 ASN A N 1
ATOM 884 C CA . ASN A 1 109 ? -2.062 9.143 -12.548 1.00 94.31 109 ASN A CA 1
ATOM 885 C C . ASN A 1 109 ? -0.827 8.419 -13.103 1.00 94.31 109 ASN A C 1
ATOM 887 O O . ASN A 1 109 ? -0.802 8.135 -14.300 1.00 94.31 109 ASN A O 1
ATOM 891 N N . HIS A 1 110 ? 0.161 8.076 -12.270 1.00 91.44 110 HIS A N 1
ATOM 892 C CA . HIS A 1 110 ? 1.316 7.270 -12.679 1.00 91.44 110 HIS A CA 1
ATOM 893 C C . HIS A 1 110 ? 1.005 5.771 -12.776 1.00 91.44 110 HIS A C 1
ATOM 895 O O . HIS A 1 110 ? 1.736 5.028 -13.432 1.00 91.44 110 HIS A O 1
ATOM 901 N N . ASP A 1 111 ? -0.110 5.303 -12.218 1.00 92.75 111 ASP A N 1
ATOM 902 C CA . ASP A 1 111 ? -0.481 3.883 -12.168 1.00 92.75 111 ASP A CA 1
ATOM 903 C C . ASP A 1 111 ? -1.227 3.393 -13.420 1.00 92.75 111 ASP A C 1
ATOM 905 O O . ASP A 1 111 ? -1.932 2.385 -13.376 1.00 92.75 111 ASP A O 1
ATOM 909 N N . THR A 1 112 ? -1.067 4.079 -14.556 1.00 90.31 112 THR A N 1
ATOM 910 C CA . THR A 1 112 ? -1.700 3.784 -15.861 1.00 90.31 112 THR A CA 1
ATOM 911 C C . THR A 1 112 ? -1.748 2.295 -16.212 1.00 90.31 112 THR A C 1
ATOM 913 O O . THR A 1 112 ? -2.767 1.832 -16.725 1.00 90.31 112 THR A O 1
ATOM 916 N N . ILE A 1 113 ? -0.663 1.570 -15.915 1.00 93.44 113 ILE A N 1
ATOM 917 C CA . ILE A 1 113 ? -0.464 0.140 -16.166 1.00 93.44 113 ILE A CA 1
ATOM 918 C C . ILE A 1 113 ? 0.042 -0.525 -14.873 1.00 93.44 113 ILE A C 1
ATOM 920 O O . ILE A 1 113 ? 1.201 -0.913 -14.783 1.00 93.44 113 ILE A O 1
ATOM 924 N N . LEU A 1 114 ? -0.793 -0.620 -13.837 1.00 96.44 114 LEU A N 1
ATOM 925 C CA . LEU A 1 114 ? -0.444 -1.284 -12.563 1.00 96.44 114 LEU A CA 1
ATOM 926 C C . LEU A 1 114 ? -1.176 -2.626 -12.382 1.00 96.44 114 LEU A C 1
ATOM 928 O O . LEU A 1 114 ? -0.693 -3.535 -11.700 1.00 96.44 114 LEU A O 1
ATOM 932 N N . GLU A 1 115 ? -2.314 -2.796 -13.056 1.00 96.69 115 GLU A N 1
ATOM 933 C CA . GLU A 1 115 ? -3.182 -3.973 -13.000 1.00 96.69 115 GLU A CA 1
ATOM 934 C C . GLU A 1 115 ? -2.430 -5.305 -13.200 1.00 96.69 115 GLU A C 1
ATOM 936 O O . GLU A 1 115 ? -2.714 -6.261 -12.464 1.00 96.69 115 GLU A O 1
ATOM 941 N N . PRO A 1 116 ? -1.453 -5.425 -14.129 1.00 97.50 116 PRO A N 1
ATOM 942 C CA . PRO A 1 116 ? -0.692 -6.662 -14.296 1.00 97.50 116 PRO A CA 1
ATOM 943 C C . PRO A 1 116 ? 0.079 -7.086 -13.037 1.00 97.50 116 PRO A C 1
ATOM 945 O O . PRO A 1 116 ? 0.100 -8.280 -12.720 1.00 97.50 116 PRO A O 1
ATOM 948 N N . ILE A 1 117 ? 0.665 -6.132 -12.302 1.00 97.44 117 ILE A N 1
ATOM 949 C CA . ILE A 1 117 ? 1.364 -6.390 -11.035 1.00 97.44 117 ILE A CA 1
ATOM 950 C C . ILE A 1 117 ? 0.346 -6.780 -9.962 1.00 97.44 117 ILE A C 1
ATOM 952 O O . ILE A 1 117 ? 0.505 -7.818 -9.315 1.00 97.44 117 ILE A O 1
ATOM 956 N N . CYS A 1 118 ? -0.740 -6.012 -9.810 1.00 97.06 118 CYS A N 1
ATOM 957 C CA . CYS A 1 118 ? -1.792 -6.288 -8.824 1.00 97.06 118 CYS A CA 1
ATOM 958 C C . CYS A 1 118 ? -2.351 -7.713 -8.950 1.00 97.06 118 CYS A C 1
ATOM 960 O O . CYS A 1 118 ? -2.523 -8.416 -7.948 1.00 97.06 118 CYS A O 1
ATOM 962 N N . ARG A 1 119 ? -2.554 -8.194 -10.185 1.00 97.25 119 ARG A N 1
ATOM 963 C CA . ARG A 1 119 ? -3.034 -9.559 -10.459 1.00 97.25 119 ARG A CA 1
ATOM 964 C C . ARG A 1 119 ? -2.112 -10.654 -9.925 1.00 97.25 119 ARG A C 1
ATOM 966 O O . ARG A 1 119 ? -2.610 -11.702 -9.525 1.00 97.25 119 ARG A O 1
ATOM 973 N N . LYS A 1 120 ? -0.793 -10.436 -9.863 1.00 97.62 120 LYS A N 1
ATOM 974 C CA . LYS A 1 120 ? 0.168 -11.422 -9.326 1.00 97.62 120 LYS A CA 1
ATOM 975 C C . LYS A 1 120 ? 0.017 -11.658 -7.821 1.00 97.62 120 LYS A C 1
ATOM 977 O O . LYS A 1 120 ? 0.599 -12.614 -7.307 1.00 97.62 120 LYS A O 1
ATOM 982 N N . ARG A 1 121 ? -0.707 -10.789 -7.112 1.00 95.75 121 ARG A N 1
ATOM 983 C CA . ARG A 1 121 ? -0.971 -10.889 -5.668 1.00 95.75 121 ARG A CA 1
ATOM 984 C C . ARG A 1 121 ? -2.460 -10.801 -5.322 1.00 95.75 121 ARG A C 1
ATOM 986 O O . ARG A 1 121 ? -2.787 -10.717 -4.144 1.00 95.75 121 ARG A O 1
ATOM 993 N N . TYR A 1 122 ? -3.344 -10.872 -6.323 1.00 95.56 122 TYR A N 1
ATOM 994 C CA . TYR A 1 122 ? -4.800 -10.768 -6.159 1.00 95.56 122 TYR A CA 1
ATOM 995 C C . TYR A 1 122 ? -5.229 -9.492 -5.411 1.00 95.56 122 TYR A C 1
ATOM 997 O O . TYR A 1 122 ? -6.076 -9.536 -4.521 1.00 95.56 122 TYR A O 1
ATOM 1005 N N . ILE A 1 123 ? -4.602 -8.363 -5.748 1.00 96.75 123 ILE A N 1
ATOM 1006 C CA . ILE A 1 123 ? -4.888 -7.059 -5.140 1.00 96.75 123 ILE A CA 1
ATOM 1007 C C . ILE A 1 123 ? -5.918 -6.312 -5.990 1.00 96.75 123 ILE A C 1
ATOM 1009 O O . ILE A 1 123 ? -5.787 -6.243 -7.212 1.00 96.75 123 ILE A O 1
ATOM 1013 N N . ASP A 1 124 ? -6.917 -5.729 -5.329 1.00 93.19 124 ASP A N 1
ATOM 1014 C CA . ASP A 1 124 ? -7.905 -4.858 -5.964 1.00 93.19 124 ASP A CA 1
ATOM 1015 C C . ASP A 1 124 ? -7.288 -3.479 -6.265 1.00 93.19 124 ASP A C 1
ATOM 1017 O O . ASP A 1 124 ? -6.769 -2.820 -5.357 1.00 93.19 124 ASP A O 1
ATOM 1021 N N . LEU A 1 125 ? -7.418 -3.024 -7.514 1.00 96.69 125 LEU A N 1
ATOM 1022 C CA . LEU A 1 125 ? -7.136 -1.651 -7.947 1.00 96.69 125 LEU A CA 1
ATOM 1023 C C . LEU A 1 125 ? -8.459 -0.926 -8.221 1.00 96.69 125 LEU A C 1
ATOM 1025 O O . LEU A 1 125 ? -9.350 -1.494 -8.857 1.00 96.69 125 LEU A O 1
ATOM 1029 N N . LYS A 1 126 ? -8.618 0.301 -7.716 1.00 97.00 126 LYS A N 1
ATOM 1030 C CA . LYS A 1 126 ? -9.865 1.076 -7.826 1.00 97.00 126 LYS A CA 1
ATOM 1031 C C . LYS A 1 126 ? -9.597 2.544 -8.126 1.00 97.00 126 LYS A C 1
ATOM 1033 O O . LYS A 1 126 ? -8.623 3.092 -7.642 1.00 97.00 126 LYS A O 1
ATOM 1038 N N . GLU A 1 127 ? -10.529 3.205 -8.803 1.00 96.94 127 GLU A N 1
ATOM 1039 C CA . GLU A 1 127 ? -10.496 4.668 -8.986 1.00 96.94 127 GLU A CA 1
ATOM 1040 C C . GLU A 1 127 ? -10.713 5.422 -7.667 1.00 96.94 127 GLU A C 1
ATOM 1042 O O . GLU A 1 127 ? -10.177 6.496 -7.445 1.00 96.94 127 GLU A O 1
ATOM 1047 N N . TYR A 1 128 ? -11.507 4.855 -6.759 1.00 97.69 128 TYR A N 1
ATOM 1048 C CA . TYR A 1 128 ? -11.701 5.386 -5.414 1.00 97.69 128 TYR A CA 1
ATOM 1049 C C . TYR A 1 128 ? -12.033 4.257 -4.444 1.00 97.69 128 TYR A C 1
ATOM 1051 O O . TYR A 1 128 ? -12.517 3.183 -4.824 1.00 97.69 128 TYR A O 1
ATOM 1059 N N . TYR A 1 129 ? -11.857 4.517 -3.152 1.00 97.56 129 TYR A N 1
ATOM 1060 C CA . TYR A 1 129 ? -12.186 3.556 -2.111 1.00 97.56 129 TYR A CA 1
ATOM 1061 C C . TYR A 1 129 ? -12.938 4.207 -0.950 1.00 97.56 129 TYR A C 1
ATOM 1063 O O . TYR A 1 129 ? -12.454 5.125 -0.298 1.00 97.56 129 TYR A O 1
ATOM 1071 N N . LYS A 1 130 ? -14.157 3.726 -0.684 1.00 97.44 130 LYS A N 1
ATOM 1072 C CA . LYS A 1 130 ? -15.023 4.227 0.393 1.00 97.44 130 LYS A CA 1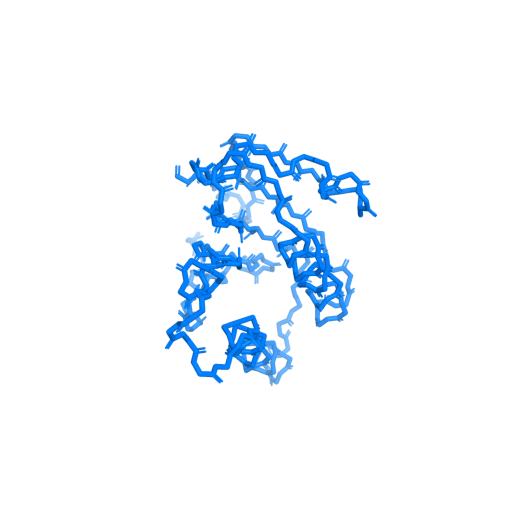
ATOM 1073 C C . LYS A 1 130 ? -15.103 3.212 1.522 1.00 97.44 130 LYS A C 1
ATOM 1075 O O . LYS A 1 130 ? -15.362 2.037 1.269 1.00 97.44 130 LYS A O 1
ATOM 1080 N N . ILE A 1 131 ? -14.946 3.673 2.760 1.00 95.12 131 ILE A N 1
ATOM 1081 C CA . ILE A 1 131 ? -15.115 2.849 3.964 1.00 95.12 131 ILE A CA 1
ATOM 1082 C C . ILE A 1 131 ? -15.861 3.606 5.055 1.00 95.12 131 ILE A C 1
ATOM 1084 O O . ILE A 1 131 ? -15.896 4.835 5.070 1.00 95.12 131 ILE A O 1
ATOM 1088 N N . VAL A 1 132 ? -16.441 2.855 5.986 1.00 94.69 132 VAL A N 1
ATOM 1089 C CA . VAL A 1 132 ? -17.025 3.395 7.214 1.00 94.69 132 VAL A CA 1
ATOM 1090 C C . VAL A 1 132 ? -16.170 2.943 8.391 1.00 94.69 132 VAL A C 1
ATOM 1092 O O . VAL A 1 132 ? -15.965 1.744 8.573 1.00 94.69 132 VAL A O 1
ATOM 1095 N N . ILE A 1 133 ? -15.677 3.892 9.184 1.00 92.56 133 ILE A N 1
ATOM 1096 C CA . ILE A 1 133 ? -14.939 3.640 10.427 1.00 92.56 133 ILE A CA 1
ATOM 1097 C C . ILE A 1 133 ? -15.683 4.373 11.542 1.00 92.56 133 ILE A C 1
ATOM 1099 O O . ILE A 1 133 ? -15.886 5.578 11.454 1.00 92.56 133 ILE A O 1
ATOM 1103 N N . ASP A 1 134 ? -16.137 3.635 12.558 1.00 92.19 134 ASP A N 1
ATOM 1104 C CA . ASP A 1 134 ? -16.890 4.166 13.710 1.00 92.19 134 ASP A CA 1
ATOM 1105 C C . ASP A 1 134 ? -18.066 5.082 13.324 1.00 92.19 134 ASP A C 1
ATOM 1107 O O . ASP A 1 134 ? -18.312 6.119 13.935 1.00 92.19 134 ASP A O 1
ATOM 1111 N N . GLY A 1 135 ? -18.792 4.706 12.266 1.00 92.12 135 GLY A N 1
ATOM 1112 C CA . GLY A 1 135 ? -19.936 5.463 11.748 1.00 92.12 135 GLY A CA 1
ATOM 1113 C C . GLY A 1 135 ? -19.572 6.670 10.874 1.00 92.12 135 GLY A C 1
ATOM 1114 O O . GLY A 1 135 ? -20.462 7.264 10.268 1.00 92.12 135 GLY A O 1
ATOM 1115 N N . VAL A 1 136 ? -18.287 7.011 10.740 1.00 93.69 136 VAL A N 1
ATOM 1116 C CA . VAL A 1 136 ? -17.796 8.076 9.856 1.00 93.69 136 VAL A CA 1
ATOM 1117 C C . VAL A 1 136 ? -17.442 7.495 8.487 1.00 93.69 136 VAL A C 1
ATOM 1119 O O . VAL A 1 136 ? -16.750 6.482 8.387 1.00 93.69 136 VAL A O 1
ATOM 1122 N N . LYS A 1 137 ? -17.925 8.135 7.418 1.00 95.06 137 LYS A N 1
ATOM 1123 C CA . LYS A 1 137 ? -17.624 7.762 6.029 1.00 95.06 137 LYS A CA 1
ATOM 1124 C C . LYS A 1 137 ? -16.327 8.435 5.581 1.00 95.06 137 LYS A C 1
ATOM 1126 O O . LYS A 1 137 ? -16.223 9.656 5.646 1.00 95.06 137 LYS A O 1
ATOM 1131 N N . TYR A 1 138 ? -15.395 7.641 5.071 1.00 96.12 138 TYR A N 1
ATOM 1132 C CA . TYR A 1 138 ? -14.156 8.094 4.443 1.00 96.12 138 TYR A CA 1
ATOM 1133 C C . TYR A 1 138 ? -14.186 7.732 2.959 1.00 96.12 138 TYR A C 1
ATOM 1135 O O . TYR A 1 138 ? -14.651 6.649 2.593 1.00 96.12 138 TYR A O 1
ATOM 1143 N N . CYS A 1 139 ? -13.701 8.637 2.113 1.00 97.19 139 CYS A N 1
ATOM 1144 C CA . CYS A 1 139 ? -13.512 8.413 0.685 1.00 97.19 139 CYS A CA 1
ATOM 1145 C C . CYS A 1 139 ? -12.053 8.708 0.353 1.00 97.19 139 CYS A C 1
ATOM 1147 O O . CYS A 1 139 ? -11.599 9.827 0.565 1.00 97.19 139 CYS A O 1
ATOM 1149 N N . PHE A 1 140 ? -11.349 7.699 -0.140 1.00 97.38 140 PHE A N 1
ATOM 1150 C CA . PHE A 1 140 ? -9.986 7.801 -0.634 1.00 97.38 140 PHE A CA 1
ATOM 1151 C C . PHE A 1 140 ? -10.022 7.928 -2.152 1.00 97.38 140 PHE A C 1
ATOM 1153 O O . PHE A 1 140 ? -10.665 7.114 -2.822 1.00 97.38 140 PHE A O 1
ATOM 1160 N N . LEU A 1 141 ? -9.361 8.962 -2.648 1.00 96.25 141 LEU A N 1
ATOM 1161 C CA . LEU A 1 141 ? -9.137 9.300 -4.046 1.00 96.25 141 LEU A CA 1
ATOM 1162 C C . LEU A 1 141 ? -7.728 9.906 -4.102 1.00 96.25 141 LEU A C 1
ATOM 1164 O O . LEU A 1 141 ? -7.367 10.603 -3.149 1.00 96.25 141 LEU A O 1
ATOM 1168 N N . HIS A 1 142 ? -6.973 9.589 -5.151 1.00 93.62 142 HIS A N 1
ATOM 1169 C CA . HIS A 1 142 ? -5.702 10.244 -5.455 1.00 93.62 142 HIS A CA 1
ATOM 1170 C C . HIS A 1 142 ? -5.959 11.564 -6.176 1.00 93.62 142 HIS A C 1
ATOM 1172 O O . HIS A 1 142 ? -6.699 11.519 -7.187 1.00 93.62 142 HIS A O 1
#

Radius of gyration: 15.28 Å; Cα contacts (8 Å, |Δi|>4): 238; chains: 1; bounding box: 45×23×42 Å

Secondary structure (DSSP, 8-state):
-PPPEEEETTEEEETTEEEEE---BTGGGGGTTT-SSTTHHHHHHHHHHHHHHHHHHHTT----EEEEES--B--SSS--HHHHHHHHHHHHHHHHHTTSPEEEEE--GGGTT-HHHHHTTT-EEES-EEEEETTEEEEE--

pLDDT: mean 92.15, std 10.34, range [53.5, 98.5]